Protein AF-T1A7B4-F1 (afdb_monomer_lite)

Secondary structure (DSSP, 8-state):
------HHHHHHHTTS-TTTTT---SS-----SSGGGGGGG-SPPPGGGHHHHHHHHHHHH--

Sequence (63 aa):
NVVACCRRCNTRKEDRLLEEAGFSLTRQPRAPRSRLWLMAVSGEVQEEWVPYVA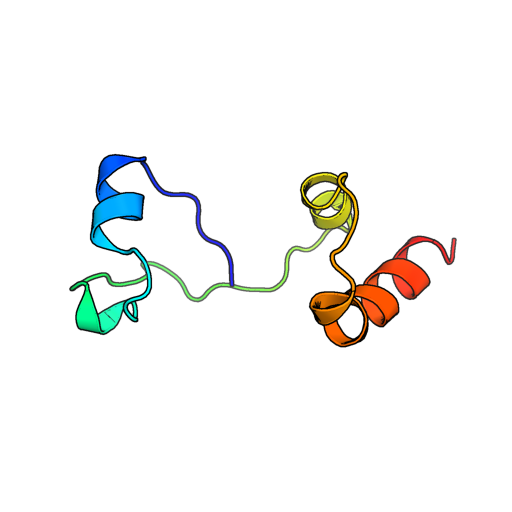PVLEQAVAV

pLDDT: mean 79.22, std 14.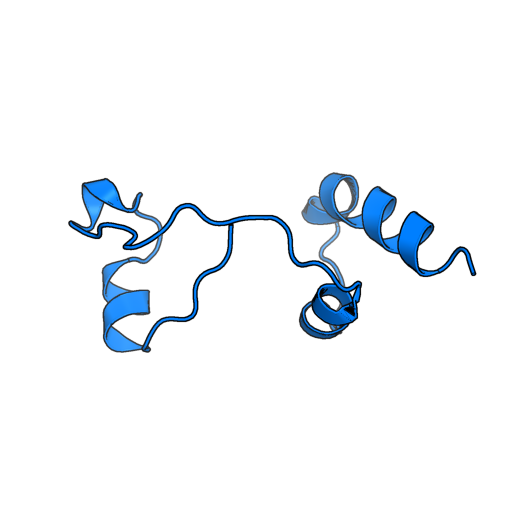77, range [46.66, 96.88]

Radius of gyration: 14.72 Å; chains: 1; bounding box: 28×22×40 Å

Organism: NCBI:txid410659

Structure (mmCIF, N/CA/C/O backbone):
data_AF-T1A7B4-F1
#
_entry.id   AF-T1A7B4-F1
#
loop_
_atom_site.group_PDB
_atom_site.id
_atom_site.type_symbol
_atom_site.label_atom_id
_atom_site.label_alt_id
_atom_site.label_comp_id
_atom_site.label_asym_id
_atom_site.label_entity_id
_atom_site.label_seq_id
_atom_site.pdbx_PDB_ins_code
_atom_site.Cartn_x
_atom_site.Cartn_y
_atom_site.Cartn_z
_atom_site.occupancy
_atom_site.B_iso_or_equiv
_atom_site.auth_seq_id
_atom_site.auth_comp_id
_atom_site.auth_asym_id
_atom_site.auth_atom_id
_atom_site.pdbx_PDB_model_num
ATOM 1 N N . ASN A 1 1 ? -0.860 -8.979 -4.216 1.00 73.38 1 ASN A N 1
ATOM 2 C CA . ASN A 1 1 ? -1.596 -8.964 -2.923 1.00 73.38 1 ASN A CA 1
ATOM 3 C C . ASN A 1 1 ? -2.668 -7.866 -2.918 1.00 73.38 1 ASN A C 1
ATOM 5 O O . ASN A 1 1 ? -2.784 -7.122 -1.956 1.00 73.38 1 ASN A O 1
ATOM 9 N N . VAL A 1 2 ? -3.478 -7.770 -3.974 1.00 79.31 2 VAL A N 1
ATOM 10 C CA . VAL A 1 2 ? -4.471 -6.695 -4.121 1.00 79.31 2 VAL A CA 1
ATOM 11 C C . VAL A 1 2 ? -5.867 -7.256 -3.865 1.00 79.31 2 VAL A C 1
ATOM 13 O O . VAL A 1 2 ? -6.163 -8.376 -4.287 1.00 79.31 2 VAL A O 1
ATOM 16 N N . VAL A 1 3 ? -6.713 -6.493 -3.172 1.00 85.19 3 VAL A N 1
ATOM 17 C CA . VAL A 1 3 ? -8.120 -6.822 -2.909 1.00 85.19 3 VAL A CA 1
ATOM 18 C C . VAL A 1 3 ? -8.958 -5.573 -3.166 1.00 85.19 3 VAL A C 1
ATOM 20 O O . VAL A 1 3 ? -8.588 -4.482 -2.738 1.00 85.19 3 VAL A O 1
ATOM 23 N N . ALA A 1 4 ? -10.082 -5.723 -3.868 1.00 86.56 4 ALA A N 1
ATOM 24 C CA . ALA A 1 4 ? -11.015 -4.622 -4.073 1.00 86.56 4 ALA A CA 1
ATOM 25 C C . ALA A 1 4 ? -11.630 -4.187 -2.734 1.00 86.56 4 ALA A C 1
ATOM 27 O O . ALA A 1 4 ? -12.022 -5.021 -1.918 1.00 86.56 4 ALA A O 1
ATOM 28 N N . CYS A 1 5 ? -11.728 -2.879 -2.513 1.00 88.44 5 CYS A N 1
ATOM 29 C CA . CYS A 1 5 ? -12.188 -2.312 -1.252 1.00 88.44 5 CYS A CA 1
ATOM 30 C C . CYS A 1 5 ? -13.064 -1.083 -1.513 1.00 88.44 5 CYS A C 1
ATOM 32 O O . CYS A 1 5 ? -12.815 -0.326 -2.451 1.00 88.44 5 CYS A O 1
ATOM 34 N N . CYS A 1 6 ? -14.090 -0.857 -0.688 1.00 95.31 6 CYS A N 1
ATOM 35 C CA . CYS A 1 6 ? -14.842 0.395 -0.749 1.00 95.31 6 CYS A CA 1
ATOM 36 C C . CYS A 1 6 ? -14.001 1.545 -0.173 1.00 95.31 6 CYS A C 1
ATOM 38 O O . CYS A 1 6 ? -13.128 1.323 0.668 1.00 95.31 6 CYS A O 1
ATOM 40 N N . ARG A 1 7 ? -14.299 2.794 -0.556 1.00 96.62 7 ARG A N 1
ATOM 41 C CA . ARG A 1 7 ? -13.542 3.974 -0.099 1.00 96.62 7 ARG A CA 1
ATOM 42 C C . ARG A 1 7 ? -13.410 4.044 1.427 1.00 96.62 7 ARG A C 1
ATOM 44 O O . ARG A 1 7 ? -12.313 4.227 1.932 1.00 96.62 7 ARG A O 1
ATOM 51 N N . ARG A 1 8 ? -14.508 3.840 2.165 1.00 96.56 8 ARG A N 1
ATOM 52 C CA . ARG A 1 8 ? -14.521 3.884 3.639 1.00 96.56 8 ARG A CA 1
ATOM 53 C C . ARG A 1 8 ? -13.579 2.850 4.257 1.00 96.56 8 ARG A C 1
ATOM 55 O O . ARG A 1 8 ? -12.824 3.178 5.167 1.00 96.56 8 ARG A O 1
ATOM 62 N N . CYS A 1 9 ? -13.633 1.606 3.785 1.00 94.88 9 CYS A N 1
ATOM 63 C CA . CYS A 1 9 ? -12.770 0.546 4.295 1.00 94.88 9 CYS A CA 1
ATOM 64 C C . CYS A 1 9 ? -11.313 0.760 3.869 1.00 94.88 9 CYS A C 1
ATOM 66 O O . CYS A 1 9 ? -10.423 0.504 4.673 1.00 94.88 9 CYS A O 1
ATOM 68 N N . ASN A 1 10 ? -11.069 1.294 2.666 1.00 94.88 10 ASN A N 1
ATOM 69 C CA . ASN A 1 10 ? -9.727 1.617 2.189 1.00 94.88 10 ASN A CA 1
ATOM 70 C C . ASN A 1 10 ? -9.079 2.720 3.033 1.00 94.88 10 ASN A C 1
ATOM 72 O O . ASN A 1 10 ? -7.945 2.564 3.462 1.00 94.88 10 ASN A O 1
ATOM 76 N N . THR A 1 11 ? -9.823 3.781 3.362 1.00 96.25 11 THR A N 1
ATOM 77 C CA . THR A 1 11 ? -9.353 4.831 4.280 1.00 96.25 11 THR A CA 1
ATOM 78 C C . THR A 1 11 ? -9.160 4.305 5.700 1.00 96.25 11 THR A C 1
ATOM 80 O O . THR A 1 11 ? -8.220 4.699 6.369 1.00 96.25 11 THR A O 1
ATOM 83 N N . ARG A 1 12 ? -10.008 3.382 6.180 1.00 95.50 12 ARG A N 1
ATOM 84 C CA . ARG A 1 12 ? -9.767 2.728 7.475 1.00 95.50 12 ARG A CA 1
ATOM 85 C C . ARG A 1 12 ? -8.504 1.858 7.441 1.00 95.50 12 ARG A C 1
ATOM 87 O O . ARG A 1 12 ? -7.817 1.790 8.449 1.00 95.50 12 ARG A O 1
ATOM 94 N N . LYS A 1 13 ? -8.214 1.167 6.339 1.00 95.50 13 LYS A N 1
ATOM 95 C CA . LYS A 1 13 ? -7.007 0.345 6.181 1.00 95.50 13 LYS A CA 1
ATOM 96 C C . LYS A 1 13 ? -5.751 1.220 6.154 1.00 95.50 13 LYS A C 1
ATOM 98 O O . LYS A 1 13 ? -4.861 0.990 6.966 1.00 95.50 13 LYS A O 1
ATOM 103 N N . GLU A 1 14 ? -5.717 2.195 5.246 1.00 94.25 14 GLU A N 1
ATOM 104 C CA . GLU A 1 14 ? -4.577 3.096 5.035 1.00 94.25 14 GLU A CA 1
ATOM 105 C C . GLU A 1 14 ? -3.258 2.298 4.968 1.00 94.25 14 GLU A C 1
ATOM 107 O O . GLU A 1 14 ? -3.211 1.234 4.332 1.00 94.25 14 GLU A O 1
ATOM 112 N N . ASP A 1 15 ? -2.234 2.746 5.689 1.00 95.19 15 ASP A N 1
ATOM 113 C CA . ASP A 1 15 ? -0.886 2.177 5.694 1.00 95.19 15 ASP A CA 1
ATOM 114 C C . ASP A 1 15 ? -0.675 1.112 6.782 1.00 95.19 15 ASP A C 1
ATOM 116 O O . ASP A 1 15 ? 0.432 0.626 6.984 1.00 95.19 15 ASP A O 1
ATOM 120 N N . ARG A 1 16 ? -1.747 0.684 7.459 1.00 95.38 16 ARG A N 1
ATOM 121 C CA . ARG A 1 16 ? -1.690 -0.333 8.526 1.00 95.38 16 ARG A CA 1
ATOM 122 C C . ARG A 1 16 ? -1.751 -1.746 7.980 1.00 95.38 16 ARG A C 1
ATOM 124 O O . ARG A 1 16 ? -2.416 -1.968 6.983 1.00 95.38 16 ARG A O 1
ATOM 131 N N . LEU A 1 17 ? -1.180 -2.753 8.614 1.00 93.81 17 LEU A N 1
ATOM 132 C CA . LEU A 1 17 ? -1.413 -4.150 8.235 1.00 93.81 17 LEU A CA 1
ATOM 133 C C . LEU A 1 17 ? -2.897 -4.542 8.395 1.00 93.81 17 LEU A C 1
ATOM 135 O O . LEU A 1 17 ? -3.684 -3.872 9.065 1.00 93.81 17 LEU A O 1
ATOM 139 N N . LEU A 1 18 ? -3.317 -5.636 7.746 1.00 93.12 18 LEU A N 1
ATOM 140 C CA . LEU A 1 18 ? -4.715 -6.091 7.829 1.00 93.12 18 LEU A CA 1
ATOM 141 C C . LEU A 1 18 ? -5.130 -6.368 9.280 1.00 93.12 18 LEU A C 1
ATOM 143 O O . LEU A 1 18 ? -6.202 -5.937 9.699 1.00 93.12 18 LEU A O 1
ATOM 147 N N . GLU A 1 19 ? -4.255 -7.018 10.044 1.00 94.12 19 GLU A N 1
ATOM 148 C CA . GLU A 1 19 ? -4.452 -7.313 11.465 1.00 94.12 19 GLU A CA 1
ATOM 149 C C . GLU A 1 19 ? -4.505 -6.047 12.332 1.00 94.12 19 GLU A C 1
ATOM 151 O O . GLU A 1 19 ? -5.388 -5.927 13.179 1.00 94.12 19 GLU A O 1
ATOM 156 N N . GLU A 1 20 ? -3.674 -5.044 12.042 1.00 96.88 20 GLU A N 1
ATOM 157 C CA . GLU A 1 20 ? -3.682 -3.741 12.723 1.00 96.88 20 GLU A CA 1
ATOM 158 C C . GLU A 1 20 ? -4.967 -2.934 12.458 1.00 96.88 20 GLU A C 1
ATOM 160 O O . GLU A 1 20 ? -5.397 -2.125 13.284 1.00 96.88 20 GLU A O 1
ATOM 165 N N . ALA A 1 21 ? -5.608 -3.143 11.303 1.00 95.25 21 ALA A N 1
ATOM 166 C CA . ALA A 1 21 ? -6.882 -2.514 10.947 1.00 95.25 21 ALA A CA 1
ATOM 167 C C . ALA A 1 21 ? -8.117 -3.348 11.355 1.00 95.25 21 ALA A C 1
ATOM 169 O O . ALA A 1 21 ? -9.258 -2.892 11.173 1.00 95.25 21 ALA A O 1
ATOM 170 N N . GLY A 1 22 ? -7.915 -4.549 11.914 1.00 95.25 22 GLY A N 1
ATOM 171 C CA . GLY A 1 22 ? -8.978 -5.489 12.279 1.00 95.25 22 GLY A CA 1
ATOM 172 C C . GLY A 1 22 ? -9.699 -6.098 11.071 1.00 95.25 22 GLY A C 1
ATOM 173 O O . GLY A 1 22 ? -10.906 -6.339 11.134 1.00 95.25 22 GLY A O 1
ATOM 174 N N . PHE A 1 23 ? -8.993 -6.283 9.955 1.00 94.50 23 PHE A N 1
ATOM 175 C CA . PHE A 1 23 ? -9.499 -6.942 8.754 1.00 94.50 23 PHE A CA 1
ATOM 176 C C . PHE A 1 23 ? -9.000 -8.383 8.654 1.00 94.50 23 PHE A C 1
ATOM 178 O O . PHE A 1 23 ? -7.849 -8.686 8.955 1.00 94.50 23 PHE A O 1
ATOM 185 N N . SER A 1 24 ? -9.862 -9.264 8.151 1.00 93.69 24 SER A N 1
ATOM 186 C CA . SER A 1 24 ? -9.529 -10.648 7.824 1.00 93.69 24 SER A CA 1
ATOM 187 C C . SER A 1 24 ? -9.892 -10.948 6.372 1.00 93.69 24 SER A C 1
ATOM 189 O O . SER A 1 24 ? -10.914 -10.498 5.852 1.00 93.69 24 SER A O 1
ATOM 191 N N . LEU A 1 25 ? -9.026 -11.696 5.687 1.00 91.50 25 LEU A N 1
ATOM 192 C CA . LEU A 1 25 ? -9.296 -12.143 4.325 1.00 91.50 25 LEU A CA 1
ATOM 193 C C . LEU A 1 25 ? -10.145 -13.411 4.368 1.00 91.50 25 LEU A C 1
ATOM 195 O O . LEU A 1 25 ? -9.751 -14.401 4.976 1.00 91.50 25 LEU A O 1
ATOM 199 N N . THR A 1 26 ? -11.268 -13.420 3.651 1.00 91.56 26 THR A N 1
ATOM 200 C CA . THR A 1 26 ? -12.112 -14.621 3.511 1.00 91.56 26 THR A CA 1
ATOM 201 C C . THR A 1 26 ? -11.396 -15.749 2.762 1.00 91.56 26 THR A C 1
ATOM 203 O O . THR A 1 26 ? -11.723 -16.922 2.920 1.00 91.56 26 THR A O 1
ATOM 206 N N . ARG A 1 27 ? -10.418 -15.406 1.917 1.00 90.31 27 ARG A N 1
ATOM 207 C CA . ARG A 1 27 ? -9.620 -16.355 1.142 1.00 90.31 27 ARG A CA 1
ATOM 208 C C . ARG A 1 27 ? -8.201 -15.834 0.966 1.00 90.31 27 ARG A C 1
ATOM 210 O O . ARG A 1 27 ? -7.992 -14.639 0.778 1.00 90.31 27 ARG A O 1
ATOM 217 N N . GLN A 1 28 ? -7.240 -16.753 0.936 1.00 89.44 28 GLN A N 1
ATOM 218 C CA . GLN A 1 28 ? -5.855 -16.433 0.615 1.00 89.44 28 GLN A CA 1
ATOM 219 C C . GLN A 1 28 ? -5.729 -15.879 -0.823 1.00 89.44 28 GLN A C 1
ATOM 221 O O . GLN A 1 28 ? -6.153 -16.561 -1.769 1.00 89.44 28 GLN A O 1
ATOM 226 N N . PRO A 1 29 ? -5.141 -14.681 -1.017 1.00 86.69 29 PRO A N 1
ATOM 227 C CA . PRO A 1 29 ? -4.874 -14.131 -2.340 1.00 86.69 29 PRO A CA 1
ATOM 228 C C . PRO A 1 29 ? -3.926 -15.038 -3.125 1.00 86.69 29 PRO A C 1
ATOM 230 O O . PRO A 1 29 ? -3.000 -15.622 -2.565 1.00 86.69 29 PRO A O 1
ATOM 233 N N . ARG A 1 30 ? -4.142 -15.143 -4.436 1.00 83.19 30 ARG A N 1
ATOM 234 C CA . ARG A 1 30 ? -3.275 -15.890 -5.357 1.00 83.19 30 ARG A CA 1
ATOM 235 C C . ARG A 1 30 ? -2.932 -15.014 -6.553 1.00 83.19 30 ARG A C 1
ATOM 237 O O . ARG A 1 30 ? -3.655 -14.060 -6.837 1.00 83.19 30 ARG A O 1
ATOM 244 N N . ALA A 1 31 ? -1.844 -15.343 -7.242 1.00 77.50 31 ALA A N 1
ATOM 245 C CA . ALA A 1 31 ? -1.476 -14.656 -8.473 1.00 77.50 31 ALA A CA 1
ATOM 246 C C . ALA A 1 31 ? -2.619 -14.756 -9.510 1.00 77.50 31 ALA A C 1
ATOM 248 O O . ALA A 1 31 ? -3.223 -15.829 -9.645 1.00 77.50 31 ALA A O 1
ATOM 249 N N . PRO A 1 32 ? -2.957 -13.657 -10.213 1.00 73.81 32 PRO A N 1
ATOM 250 C CA . PRO A 1 32 ? -3.951 -13.690 -11.280 1.00 73.81 32 PRO A CA 1
ATOM 251 C C . PRO A 1 32 ? -3.484 -14.600 -12.423 1.00 73.81 32 PRO A C 1
ATOM 253 O O . PRO A 1 32 ? -2.294 -14.710 -12.699 1.00 73.81 32 PRO A O 1
ATOM 256 N N . ARG A 1 33 ? -4.435 -15.264 -13.094 1.00 70.56 33 ARG A N 1
ATOM 257 C CA . ARG A 1 33 ? -4.137 -16.211 -14.187 1.00 70.56 33 ARG A CA 1
ATOM 258 C C . ARG A 1 33 ? -3.752 -15.529 -15.503 1.00 70.56 33 ARG A C 1
ATOM 260 O O . ARG A 1 33 ? -3.127 -16.161 -16.342 1.00 70.56 33 ARG A O 1
ATOM 267 N N . SER A 1 34 ? -4.168 -14.281 -15.710 1.00 63.75 34 SER A N 1
ATOM 268 C CA . SER A 1 34 ? -3.981 -13.544 -16.960 1.00 63.75 34 SER A CA 1
ATOM 269 C C . SER A 1 34 ? -3.072 -12.330 -16.767 1.00 63.75 34 SER A C 1
ATOM 271 O O . SER A 1 34 ? -3.072 -11.684 -15.718 1.00 63.75 34 SER A O 1
ATOM 273 N N . ARG A 1 35 ? -2.340 -11.977 -17.832 1.00 64.19 35 ARG A N 1
ATOM 274 C CA . ARG A 1 35 ? -1.487 -10.776 -17.928 1.00 64.19 35 ARG A CA 1
ATOM 275 C C . ARG A 1 35 ? -2.281 -9.455 -17.893 1.00 64.19 35 ARG A C 1
ATOM 277 O O . ARG A 1 35 ? -1.686 -8.389 -17.877 1.00 64.19 35 ARG A O 1
ATOM 284 N N . LEU A 1 36 ? -3.616 -9.515 -17.826 1.00 59.31 36 LEU A N 1
ATOM 285 C CA . LEU A 1 36 ? -4.524 -8.359 -17.776 1.00 59.31 36 LEU A CA 1
ATOM 286 C C . LEU A 1 36 ? -4.256 -7.411 -16.598 1.00 59.31 36 LEU A C 1
ATOM 288 O O . LEU A 1 36 ? -4.626 -6.244 -16.677 1.00 59.31 36 LEU A O 1
ATOM 292 N N . TRP A 1 37 ? -3.595 -7.873 -15.529 1.00 61.66 37 TRP A N 1
ATOM 293 C CA . TRP A 1 37 ? -3.192 -6.993 -14.429 1.00 61.66 37 TRP A CA 1
ATOM 294 C C . TRP A 1 37 ? -2.246 -5.871 -14.892 1.00 61.66 37 TRP A C 1
ATOM 296 O O . TRP A 1 37 ? -2.271 -4.798 -14.306 1.00 61.66 37 TRP A O 1
ATOM 306 N N . LEU A 1 38 ? -1.490 -6.0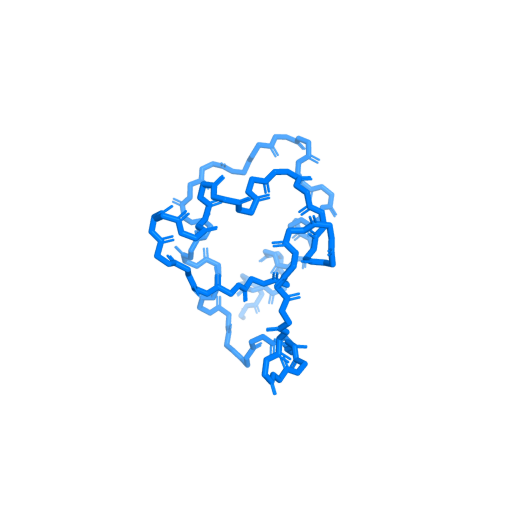73 -15.978 1.00 59.94 38 LEU A N 1
ATOM 307 C CA . LEU A 1 38 ? -0.621 -5.049 -16.568 1.00 59.94 38 LEU A CA 1
ATOM 308 C C . LEU A 1 38 ? -1.408 -3.854 -17.102 1.00 59.94 38 LEU A C 1
ATOM 310 O O . LEU A 1 38 ? -0.910 -2.736 -17.067 1.00 59.94 38 LEU A O 1
ATOM 314 N N . MET A 1 39 ? -2.664 -4.056 -17.512 1.00 55.12 39 MET A N 1
ATOM 315 C CA . MET A 1 39 ? -3.540 -2.943 -17.884 1.00 55.12 39 MET A CA 1
ATOM 316 C C . MET A 1 39 ? -3.990 -2.127 -16.667 1.00 55.12 39 MET A C 1
ATOM 318 O O . MET A 1 39 ? -4.340 -0.967 -16.820 1.00 55.12 39 MET A O 1
ATOM 322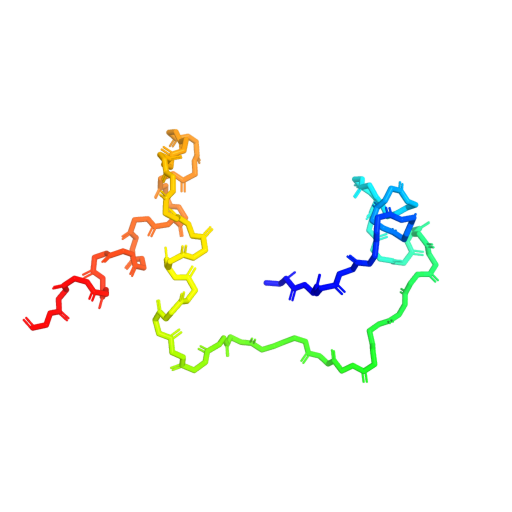 N N . ALA A 1 40 ? -3.956 -2.688 -15.452 1.00 58.28 40 ALA A N 1
ATOM 323 C CA . ALA A 1 40 ? -4.147 -1.901 -14.231 1.00 58.28 40 ALA A CA 1
ATOM 324 C C . ALA A 1 40 ? -2.909 -1.047 -13.889 1.00 58.28 40 ALA A C 1
ATOM 326 O O . ALA A 1 40 ? -3.019 -0.114 -13.100 1.00 58.28 40 ALA A O 1
ATOM 327 N N . VAL A 1 41 ? -1.754 -1.346 -14.499 1.00 58.47 41 VAL A N 1
ATOM 328 C CA . VAL A 1 41 ? -0.503 -0.573 -14.415 1.00 58.47 41 VAL A CA 1
ATOM 329 C C . VAL A 1 41 ? -0.334 0.330 -15.644 1.00 58.47 41 VAL A C 1
ATOM 331 O O . VAL A 1 41 ? 0.778 0.715 -15.968 1.00 58.47 41 VAL A O 1
ATOM 334 N N . SER A 1 42 ? -1.403 0.681 -16.370 1.00 55.78 42 SER A N 1
ATOM 335 C CA . SER A 1 42 ? -1.323 1.457 -17.624 1.00 55.78 42 SER A CA 1
ATOM 336 C C . SER A 1 42 ? -0.887 2.928 -17.462 1.00 55.78 42 SER A C 1
ATOM 338 O O . SER A 1 42 ? -1.228 3.761 -18.300 1.00 55.78 42 SER A O 1
ATOM 340 N N . GLY A 1 43 ? -0.196 3.270 -16.376 1.00 64.50 43 GLY A N 1
ATOM 341 C CA . GLY A 1 43 ? 0.448 4.561 -16.149 1.00 64.50 43 GLY A CA 1
ATOM 342 C C . GLY A 1 43 ? 1.970 4.416 -16.137 1.00 64.50 43 GLY A C 1
ATOM 343 O O . GLY A 1 43 ? 2.498 3.305 -16.176 1.00 64.50 43 GLY A O 1
ATOM 344 N N . GLU A 1 44 ? 2.683 5.539 -16.075 1.00 72.50 44 GLU A N 1
ATOM 345 C CA . GLU A 1 44 ? 4.132 5.509 -15.865 1.00 72.50 44 GLU A CA 1
ATOM 346 C C . GLU A 1 44 ? 4.466 4.768 -14.568 1.00 72.50 44 GLU A C 1
ATOM 348 O O . GLU A 1 44 ? 3.951 5.073 -13.489 1.00 72.50 44 GLU A O 1
ATOM 353 N N . VAL A 1 45 ? 5.342 3.775 -14.688 1.00 75.31 45 VAL A N 1
ATOM 354 C CA . VAL A 1 45 ? 5.945 3.111 -13.538 1.00 75.31 45 VAL A CA 1
ATOM 355 C C . VAL A 1 45 ? 6.954 4.082 -12.937 1.00 75.31 45 VAL A C 1
ATOM 357 O O . VAL A 1 45 ? 7.896 4.491 -13.611 1.00 75.31 45 VAL A O 1
ATOM 360 N N . GLN A 1 46 ? 6.767 4.448 -11.671 1.00 80.44 46 GLN A N 1
ATOM 361 C CA . GLN A 1 46 ? 7.753 5.247 -10.947 1.00 80.44 46 GLN A CA 1
ATOM 362 C C . GLN A 1 46 ? 9.086 4.487 -10.852 1.00 80.44 46 GLN A C 1
ATOM 364 O O . GLN A 1 46 ? 9.100 3.267 -10.680 1.00 80.44 46 GLN A O 1
ATOM 369 N N . GLU A 1 47 ? 10.203 5.211 -10.933 1.00 83.88 47 GLU A N 1
ATOM 370 C CA . GLU A 1 47 ? 11.553 4.635 -11.041 1.00 83.88 47 GLU A CA 1
ATOM 371 C C . GLU A 1 47 ? 11.884 3.648 -9.908 1.00 83.88 47 GLU A C 1
ATOM 373 O O . GLU A 1 47 ? 12.424 2.569 -10.144 1.00 83.88 47 GLU A O 1
ATOM 378 N N . GLU A 1 48 ? 11.455 3.957 -8.685 1.00 87.38 48 GLU A N 1
ATOM 379 C CA . GLU A 1 48 ? 11.632 3.108 -7.500 1.00 87.38 48 GLU A CA 1
ATOM 380 C C . GLU A 1 48 ? 10.959 1.724 -7.616 1.00 87.38 48 GLU A C 1
ATOM 382 O O . GLU A 1 48 ? 11.388 0.762 -6.975 1.00 87.38 48 GLU A O 1
ATOM 387 N N . TRP A 1 49 ? 9.927 1.596 -8.457 1.00 81.19 49 TRP A N 1
ATOM 388 C CA . TRP A 1 49 ? 9.191 0.347 -8.651 1.00 81.19 49 TRP A CA 1
ATOM 389 C C . TRP A 1 49 ? 9.786 -0.522 -9.757 1.00 81.19 49 TRP A C 1
ATOM 391 O O . TRP A 1 49 ? 9.514 -1.725 -9.780 1.00 81.19 49 TRP A O 1
ATOM 401 N N . VAL A 1 50 ? 10.630 0.037 -10.634 1.00 81.75 50 VAL A N 1
ATOM 402 C CA . VAL A 1 50 ? 11.214 -0.650 -11.801 1.00 81.75 50 VAL A CA 1
ATOM 403 C C . VAL A 1 50 ? 11.786 -2.037 -11.466 1.00 81.75 50 VAL A C 1
ATOM 405 O O . VAL A 1 50 ? 11.422 -2.980 -12.174 1.00 81.75 50 VAL A O 1
ATOM 408 N N . PRO A 1 51 ? 12.563 -2.245 -10.378 1.00 84.25 51 PRO A N 1
ATOM 409 C CA . PRO A 1 51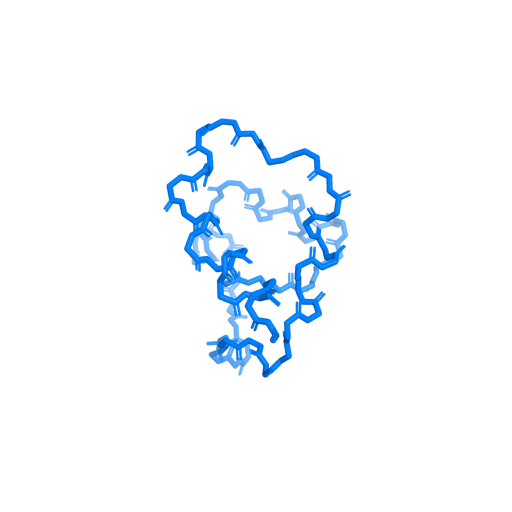 ? 13.110 -3.566 -10.047 1.00 84.25 51 PRO A CA 1
ATOM 410 C C . PRO A 1 51 ? 12.048 -4.654 -9.825 1.00 84.25 51 PRO A C 1
ATOM 412 O O . PRO A 1 51 ? 12.320 -5.839 -10.011 1.00 84.25 51 PRO A O 1
ATOM 415 N N . TYR A 1 52 ? 10.835 -4.266 -9.429 1.00 76.06 52 TYR A N 1
ATOM 416 C CA . TYR A 1 52 ? 9.756 -5.184 -9.068 1.00 76.06 52 TYR A CA 1
ATOM 417 C C . TYR A 1 52 ? 8.790 -5.457 -10.228 1.00 76.06 52 TYR A C 1
ATOM 419 O O . TYR A 1 52 ? 8.154 -6.512 -10.255 1.00 76.06 52 TYR A O 1
ATOM 427 N N . VAL A 1 53 ? 8.665 -4.523 -11.179 1.00 76.19 53 VAL A N 1
ATOM 428 C CA . VAL A 1 53 ? 7.721 -4.621 -12.311 1.00 76.19 53 VAL A CA 1
ATOM 429 C C . VAL A 1 53 ? 8.392 -4.995 -13.629 1.00 76.19 53 VAL A C 1
ATOM 431 O O . VAL A 1 53 ? 7.767 -5.700 -14.425 1.00 76.19 53 VAL A O 1
ATOM 434 N N . ALA A 1 54 ? 9.648 -4.590 -13.857 1.00 75.69 54 ALA A N 1
ATOM 435 C CA . ALA A 1 54 ? 10.358 -4.844 -15.115 1.00 75.69 54 ALA A CA 1
ATOM 436 C C . ALA A 1 54 ? 10.398 -6.335 -15.509 1.00 75.69 54 ALA A C 1
ATOM 438 O O . ALA A 1 54 ? 9.995 -6.640 -16.634 1.00 75.69 54 ALA A O 1
ATOM 439 N N . PRO A 1 55 ? 10.712 -7.291 -14.604 1.00 73.06 55 PRO A N 1
ATOM 440 C CA . PRO A 1 55 ? 10.734 -8.711 -14.966 1.00 73.06 55 PRO A CA 1
ATOM 441 C C . PRO A 1 55 ? 9.379 -9.238 -15.455 1.00 73.06 55 PRO A C 1
ATOM 443 O O . PRO A 1 55 ? 9.316 -10.156 -16.271 1.00 73.06 55 PRO A O 1
ATOM 446 N N . VAL A 1 56 ? 8.274 -8.670 -14.958 1.00 70.56 56 VAL A N 1
ATOM 447 C CA . VAL A 1 56 ? 6.926 -9.104 -15.343 1.00 70.56 56 VAL A CA 1
ATOM 448 C C . VAL A 1 56 ? 6.466 -8.437 -16.640 1.00 70.56 56 VAL A C 1
ATOM 450 O O . VAL A 1 56 ? 5.751 -9.065 -17.421 1.00 70.56 56 VAL A O 1
ATOM 453 N N . LEU A 1 57 ? 6.889 -7.193 -16.891 1.00 67.50 57 LEU A N 1
ATOM 454 C CA . LEU A 1 57 ? 6.643 -6.493 -18.155 1.00 67.50 57 LEU A CA 1
ATOM 455 C C . LEU A 1 57 ? 7.362 -7.185 -19.320 1.00 67.50 57 LEU A C 1
ATOM 457 O O . LEU A 1 57 ? 6.735 -7.471 -20.339 1.00 67.50 57 LEU A O 1
ATOM 461 N N . GLU A 1 58 ? 8.634 -7.545 -19.149 1.00 66.00 58 GLU A N 1
ATOM 462 C CA . GLU A 1 58 ? 9.424 -8.255 -20.167 1.00 66.00 58 GLU A CA 1
ATOM 463 C C . GLU A 1 58 ? 8.798 -9.607 -20.544 1.00 66.00 58 GLU A C 1
ATOM 465 O O . GLU A 1 58 ? 8.607 -9.912 -21.722 1.00 66.00 58 GLU A O 1
ATOM 470 N N . GLN A 1 59 ? 8.376 -10.391 -19.548 1.00 58.81 59 GLN A N 1
ATOM 471 C CA . GLN A 1 59 ? 7.704 -11.679 -19.764 1.00 58.81 59 GLN A CA 1
ATOM 472 C C . GLN A 1 59 ? 6.328 -11.548 -20.427 1.00 58.81 59 GLN A C 1
ATOM 474 O O . GLN A 1 59 ? 5.800 -12.527 -20.958 1.00 58.81 59 GLN A O 1
ATOM 479 N N . ALA A 1 60 ? 5.711 -10.370 -20.365 1.00 57.00 60 ALA A N 1
ATOM 480 C CA . ALA A 1 60 ? 4.401 -10.130 -2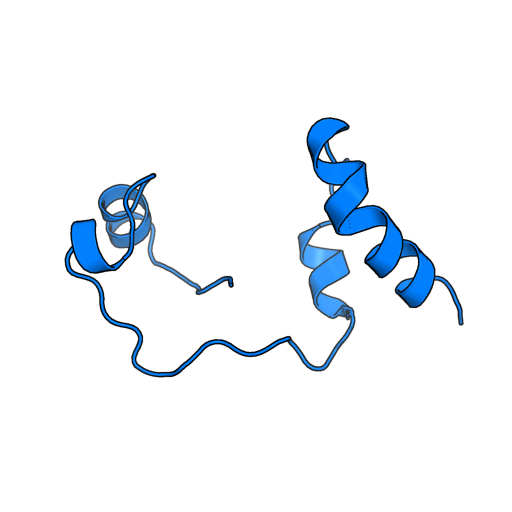0.940 1.00 57.00 60 ALA A CA 1
ATOM 481 C C . ALA A 1 60 ? 4.438 -9.649 -22.390 1.00 57.00 60 ALA A C 1
ATOM 483 O O . ALA A 1 60 ? 3.511 -9.978 -23.135 1.00 57.00 60 ALA A O 1
ATOM 484 N N . VAL A 1 61 ? 5.491 -8.912 -22.757 1.00 52.38 61 VAL A N 1
ATOM 485 C CA . VAL A 1 61 ? 5.759 -8.407 -24.114 1.00 52.38 61 VAL A CA 1
ATOM 486 C C . VAL A 1 61 ? 6.468 -9.454 -24.976 1.00 52.38 61 VAL A C 1
ATOM 488 O O . VAL A 1 61 ? 6.317 -9.430 -26.193 1.00 52.38 61 VAL A O 1
ATOM 491 N N . ALA A 1 62 ? 7.164 -10.417 -24.361 1.00 48.94 62 ALA A N 1
ATOM 492 C CA . ALA A 1 62 ? 7.586 -11.645 -25.027 1.00 48.94 62 ALA A CA 1
ATOM 493 C C . ALA A 1 62 ? 6.345 -12.467 -25.447 1.00 48.94 62 ALA A C 1
ATOM 495 O O . ALA A 1 62 ? 5.779 -13.249 -24.668 1.00 48.94 62 ALA A O 1
ATOM 496 N N . VAL A 1 63 ? 5.890 -12.205 -26.672 1.00 46.66 63 VAL A N 1
ATOM 497 C CA . VAL A 1 63 ? 4.965 -13.005 -27.483 1.00 46.66 63 VAL A CA 1
ATOM 498 C C . VAL A 1 63 ? 5.764 -13.557 -28.650 1.00 46.66 63 VAL A C 1
ATOM 500 O O . VAL A 1 63 ? 6.510 -12.760 -29.262 1.00 46.66 63 VAL A O 1
#

Foldseek 3Di:
DDDDDDPVLCVLCDPHPCVRSVHDDPDDDDDDPDLCVVVVVVDDDDPVCCVPCVVSVVVVVPD